Protein AF-A0A932GTI8-F1 (afdb_monomer_lite)

Structure (mmCIF, N/CA/C/O backbone):
data_AF-A0A932GTI8-F1
#
_entry.id   AF-A0A932GTI8-F1
#
loop_
_atom_site.group_PDB
_atom_site.id
_atom_site.type_symbol
_atom_site.label_atom_id
_atom_site.label_alt_id
_atom_site.label_comp_id
_atom_site.label_asym_id
_atom_site.label_entity_id
_atom_site.label_seq_id
_atom_site.pdbx_PDB_ins_code
_atom_site.Cartn_x
_atom_site.Cartn_y
_atom_site.Cartn_z
_atom_site.occupancy
_atom_site.B_iso_or_equiv
_atom_site.auth_seq_id
_atom_site.auth_comp_id
_atom_site.auth_asym_id
_atom_site.auth_atom_id
_atom_site.pdbx_PDB_model_num
ATOM 1 N N . MET A 1 1 ? 5.770 -24.944 15.944 1.00 31.95 1 MET A N 1
ATOM 2 C CA . MET A 1 1 ? 4.988 -23.757 15.539 1.00 31.95 1 MET A CA 1
ATOM 3 C C . MET A 1 1 ? 5.598 -23.236 14.241 1.00 31.95 1 MET A C 1
ATOM 5 O O . MET A 1 1 ? 6.690 -22.688 14.279 1.00 31.95 1 MET A O 1
ATOM 9 N N . LYS A 1 2 ? 5.004 -23.539 13.079 1.00 29.08 2 LYS A N 1
ATOM 10 C CA . LYS A 1 2 ? 5.486 -22.995 11.799 1.00 29.08 2 LYS A CA 1
ATOM 11 C C . LYS A 1 2 ? 4.973 -21.563 11.704 1.00 29.08 2 LYS A C 1
ATOM 13 O O . LYS A 1 2 ? 3.765 -21.362 11.629 1.00 29.08 2 LYS A O 1
ATOM 18 N N . ILE A 1 3 ? 5.877 -20.590 11.755 1.00 31.95 3 ILE A N 1
ATOM 19 C CA . ILE A 1 3 ? 5.558 -19.204 11.418 1.00 31.95 3 ILE A CA 1
ATOM 20 C C . ILE A 1 3 ? 5.175 -19.218 9.934 1.00 31.95 3 ILE A C 1
ATOM 22 O O . ILE A 1 3 ? 6.024 -19.435 9.071 1.00 31.95 3 ILE A O 1
ATOM 26 N N . LEU A 1 4 ? 3.881 -19.082 9.636 1.00 39.16 4 LEU A N 1
ATOM 27 C CA . LEU A 1 4 ? 3.421 -18.795 8.284 1.00 39.16 4 LEU A CA 1
ATOM 28 C C . LEU A 1 4 ? 3.879 -17.366 7.994 1.00 39.16 4 LEU A C 1
ATOM 30 O O . LEU A 1 4 ? 3.321 -16.421 8.546 1.00 39.16 4 LEU A O 1
ATOM 34 N N . ASN A 1 5 ? 4.926 -17.217 7.183 1.00 39.28 5 ASN A N 1
ATOM 35 C CA . ASN A 1 5 ? 5.384 -15.932 6.654 1.00 39.28 5 ASN A CA 1
ATOM 36 C C . ASN A 1 5 ? 4.326 -15.404 5.665 1.00 39.28 5 ASN A C 1
ATOM 38 O O . ASN A 1 5 ? 4.548 -15.335 4.460 1.00 39.28 5 ASN A O 1
ATOM 42 N N . ASN A 1 6 ? 3.135 -15.069 6.163 1.00 46.44 6 ASN A N 1
ATOM 43 C CA . ASN A 1 6 ? 2.129 -14.343 5.402 1.00 46.44 6 ASN A CA 1
ATOM 44 C C . ASN A 1 6 ? 2.555 -12.869 5.356 1.00 46.44 6 ASN A C 1
ATOM 46 O O . ASN A 1 6 ? 1.944 -12.007 5.984 1.00 46.44 6 ASN A O 1
ATOM 50 N N . ASN A 1 7 ? 3.606 -12.594 4.578 1.00 58.12 7 ASN A N 1
ATOM 51 C CA . ASN A 1 7 ? 4.022 -11.265 4.116 1.00 58.12 7 ASN A CA 1
ATOM 52 C C . ASN A 1 7 ? 3.004 -10.703 3.098 1.00 58.12 7 ASN A C 1
ATOM 54 O O . ASN A 1 7 ? 3.371 -10.225 2.028 1.00 58.12 7 ASN A O 1
ATOM 58 N N . ASN A 1 8 ? 1.707 -10.815 3.390 1.00 73.12 8 ASN A N 1
ATOM 59 C CA . ASN A 1 8 ? 0.638 -10.424 2.468 1.00 73.12 8 ASN A CA 1
ATOM 60 C C . ASN A 1 8 ? 0.228 -8.958 2.629 1.00 73.12 8 ASN A C 1
ATOM 62 O O . ASN A 1 8 ? -0.602 -8.479 1.862 1.00 73.12 8 ASN A O 1
ATOM 66 N N . TYR A 1 9 ? 0.787 -8.257 3.615 1.00 81.25 9 TYR A N 1
ATOM 67 C CA . TYR A 1 9 ? 0.527 -6.847 3.846 1.00 81.25 9 TYR A CA 1
ATOM 68 C C . TYR A 1 9 ? 1.812 -6.109 4.224 1.00 81.25 9 TYR A C 1
ATOM 70 O O . TYR A 1 9 ? 2.711 -6.685 4.842 1.00 81.25 9 TYR A O 1
ATOM 78 N N . VAL A 1 10 ? 1.876 -4.827 3.880 1.00 82.50 10 VAL A N 1
ATOM 79 C CA . VAL A 1 10 ? 2.902 -3.897 4.363 1.00 82.50 10 VAL A CA 1
ATOM 80 C C . VAL A 1 10 ? 2.300 -2.939 5.375 1.00 82.50 10 VAL A C 1
ATOM 82 O O . VAL A 1 10 ? 1.094 -2.691 5.373 1.00 82.50 10 VAL A O 1
ATOM 85 N N . LYS A 1 11 ? 3.130 -2.427 6.282 1.00 86.06 11 LYS A N 1
ATOM 86 C CA . LYS A 1 11 ? 2.702 -1.438 7.269 1.00 86.06 11 LYS A CA 1
ATOM 87 C C . LYS A 1 11 ? 3.105 -0.056 6.796 1.00 86.06 11 LYS A C 1
ATOM 89 O O . LYS A 1 11 ? 4.285 0.182 6.573 1.00 86.06 11 LYS A O 1
ATOM 94 N N . VAL A 1 12 ? 2.138 0.845 6.708 1.00 84.19 12 VAL A N 1
ATOM 95 C CA . VAL A 1 12 ? 2.373 2.252 6.371 1.00 84.19 12 VAL A CA 1
ATOM 96 C C . VAL A 1 12 ? 1.675 3.119 7.397 1.00 84.19 12 VAL A C 1
ATOM 98 O O . VAL A 1 12 ? 0.561 2.824 7.828 1.00 84.19 12 VAL A O 1
ATOM 101 N N . THR A 1 13 ? 2.332 4.196 7.798 1.00 88.25 13 THR A N 1
ATOM 102 C CA . THR A 1 13 ? 1.741 5.190 8.689 1.00 88.25 13 THR A CA 1
ATOM 103 C C . THR A 1 13 ? 1.047 6.252 7.849 1.00 88.25 13 THR A C 1
ATOM 105 O O . THR A 1 13 ? 1.680 6.886 7.009 1.00 88.25 13 THR A O 1
ATOM 108 N N . CYS A 1 14 ? -0.250 6.458 8.075 1.00 89.19 14 CYS A N 1
ATOM 109 C CA . CYS A 1 14 ? -1.000 7.516 7.405 1.00 89.19 14 CYS A CA 1
ATOM 110 C C . CYS A 1 14 ? -0.490 8.898 7.829 1.00 89.19 14 CYS A C 1
ATOM 112 O O . CYS A 1 14 ? -0.530 9.220 9.017 1.00 89.19 14 CYS A O 1
ATOM 114 N N . ILE A 1 15 ? -0.115 9.746 6.869 1.00 88.06 15 ILE A N 1
ATOM 115 C CA . ILE A 1 15 ? 0.376 11.108 7.147 1.00 88.06 15 ILE A CA 1
ATOM 116 C C . ILE A 1 15 ? -0.687 12.042 7.749 1.00 88.06 15 ILE A C 1
ATOM 118 O O . ILE A 1 15 ? -0.347 13.011 8.419 1.00 88.06 15 ILE A O 1
ATOM 122 N N . HIS A 1 16 ? -1.976 11.757 7.529 1.00 89.69 16 HIS A N 1
ATOM 123 C CA . HIS A 1 16 ? -3.078 12.625 7.967 1.00 89.69 16 HIS A CA 1
ATOM 124 C C . HIS A 1 16 ? -3.502 12.374 9.413 1.00 89.69 16 HIS A C 1
ATOM 126 O O . HIS A 1 16 ? -3.896 13.299 10.114 1.00 89.69 16 HIS A O 1
ATOM 132 N N . CYS A 1 17 ? -3.476 11.115 9.854 1.00 91.88 17 CYS A N 1
ATOM 133 C CA . CYS A 1 17 ? -4.021 10.713 11.156 1.00 91.88 17 CYS A CA 1
ATOM 134 C C . CYS A 1 17 ? -3.070 9.850 11.994 1.00 91.88 17 CYS A C 1
ATOM 136 O O . CYS A 1 17 ? -3.468 9.360 13.049 1.00 91.88 17 CYS A O 1
ATOM 138 N N . ASN A 1 18 ? -1.837 9.626 11.525 1.00 91.31 18 ASN A N 1
ATOM 139 C CA . ASN A 1 18 ? -0.801 8.814 12.175 1.00 91.31 18 ASN A CA 1
ATOM 140 C C . ASN A 1 18 ? -1.220 7.371 12.510 1.00 91.31 18 ASN A C 1
ATOM 142 O O . ASN A 1 18 ? -0.565 6.686 13.293 1.00 91.31 18 ASN A O 1
ATOM 146 N N . SER A 1 19 ? -2.311 6.883 11.916 1.00 88.88 19 SER A N 1
ATOM 147 C CA . SER A 1 19 ? -2.759 5.503 12.088 1.00 88.88 19 SER A CA 1
ATOM 148 C C . SER A 1 19 ? -1.863 4.553 11.297 1.00 88.88 19 SER A C 1
ATOM 150 O O . SER A 1 19 ? -1.508 4.838 10.152 1.00 88.88 19 SER A O 1
ATOM 152 N N . ILE A 1 20 ? -1.523 3.412 11.898 1.00 89.19 20 ILE A N 1
ATOM 153 C CA . ILE A 1 20 ? -0.771 2.343 11.234 1.00 89.19 20 ILE A CA 1
ATOM 154 C C . ILE A 1 20 ? -1.750 1.515 10.401 1.00 89.19 20 ILE A C 1
ATOM 156 O O . ILE A 1 20 ? -2.669 0.897 10.937 1.00 89.19 20 ILE A O 1
ATOM 160 N N . LEU A 1 21 ? -1.538 1.498 9.090 1.00 85.75 21 LEU A N 1
ATOM 161 C CA . LEU A 1 21 ? -2.352 0.789 8.112 1.00 85.75 21 LEU A CA 1
ATOM 162 C C . LEU A 1 21 ? -1.654 -0.502 7.698 1.00 85.75 21 LEU A C 1
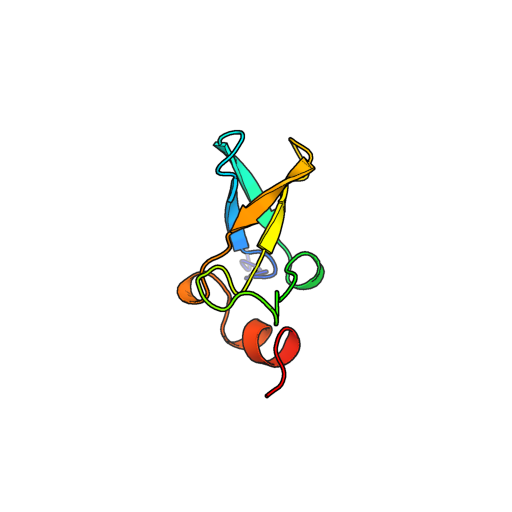ATOM 164 O O . LEU A 1 21 ? -0.479 -0.486 7.338 1.00 85.75 21 LEU A O 1
ATOM 168 N N . GLY A 1 22 ? -2.386 -1.615 7.728 1.00 87.00 22 GLY A N 1
ATOM 169 C CA . GLY A 1 22 ? -1.988 -2.832 7.028 1.00 87.00 22 GLY A CA 1
ATOM 170 C C . GLY A 1 22 ? -2.509 -2.773 5.598 1.00 87.00 22 GLY A C 1
ATOM 171 O O . GLY A 1 22 ? -3.708 -2.931 5.390 1.00 87.00 22 GLY A O 1
ATOM 172 N N . ILE A 1 23 ? -1.624 -2.518 4.641 1.00 85.31 23 ILE A N 1
ATOM 173 C CA . ILE A 1 23 ? -1.962 -2.360 3.226 1.00 85.31 23 ILE A CA 1
ATOM 174 C C . ILE A 1 23 ? -1.724 -3.675 2.500 1.00 85.31 23 ILE A C 1
ATOM 176 O O . ILE A 1 23 ? -0.615 -4.216 2.548 1.00 85.31 23 ILE A O 1
ATOM 180 N N . TYR A 1 24 ? -2.730 -4.153 1.775 1.00 87.38 24 TYR A N 1
ATOM 181 C CA . TYR A 1 24 ? -2.571 -5.255 0.837 1.00 87.38 24 TYR A CA 1
ATOM 182 C C . TYR A 1 24 ? -2.295 -4.709 -0.560 1.00 87.38 24 TYR A C 1
ATOM 184 O O . TYR A 1 24 ? -2.685 -3.597 -0.900 1.00 87.38 24 TYR A O 1
ATOM 192 N N . LYS A 1 25 ? -1.693 -5.536 -1.413 1.00 83.88 25 LYS A N 1
ATOM 193 C CA . LYS A 1 25 ? -1.407 -5.202 -2.814 1.00 83.88 25 LYS A CA 1
ATOM 194 C C . LYS A 1 25 ? -2.573 -4.515 -3.541 1.00 83.88 25 LYS A C 1
ATOM 196 O O . LYS A 1 25 ? -2.366 -3.541 -4.245 1.00 83.88 25 LYS A O 1
ATOM 201 N N . LYS A 1 26 ? -3.793 -5.029 -3.357 1.00 84.00 26 LYS A N 1
ATOM 202 C CA . LYS A 1 26 ? -5.025 -4.539 -4.001 1.00 84.00 26 LYS A CA 1
ATOM 203 C C . LYS A 1 26 ? -5.437 -3.121 -3.585 1.00 84.00 26 LYS A C 1
ATOM 205 O O . LYS A 1 26 ? -6.259 -2.522 -4.264 1.00 84.00 26 LYS A O 1
ATOM 210 N N . ASP A 1 27 ? -4.936 -2.644 -2.447 1.00 84.81 27 ASP A N 1
ATOM 211 C CA . ASP A 1 27 ? -5.285 -1.339 -1.887 1.00 84.81 27 ASP A CA 1
ATOM 212 C C . ASP A 1 27 ? -4.310 -0.250 -2.374 1.00 84.81 27 ASP A C 1
ATOM 214 O O . ASP A 1 27 ? -4.547 0.936 -2.156 1.00 84.81 27 ASP A O 1
ATOM 218 N N . ILE A 1 28 ? -3.203 -0.651 -3.013 1.00 85.75 28 ILE A N 1
ATOM 219 C CA . ILE A 1 28 ? -2.218 0.259 -3.592 1.00 85.75 28 ILE A CA 1
ATOM 220 C C . ILE A 1 28 ? -2.676 0.644 -4.994 1.00 85.75 28 ILE A C 1
ATOM 222 O O . ILE A 1 28 ? -2.855 -0.212 -5.861 1.00 85.75 28 ILE A O 1
ATOM 226 N N . HIS A 1 29 ? -2.804 1.943 -5.218 1.00 83.75 29 HIS A N 1
ATOM 227 C CA . HIS A 1 29 ? -3.101 2.524 -6.516 1.00 83.75 29 HIS A CA 1
ATOM 228 C C . HIS A 1 29 ? -1.841 3.174 -7.080 1.00 83.75 29 HIS A C 1
ATOM 230 O O . HIS A 1 29 ? -1.204 3.973 -6.393 1.00 83.75 29 HIS A O 1
ATOM 236 N N . TRP A 1 30 ? -1.484 2.827 -8.318 1.00 81.19 30 TRP A N 1
ATOM 237 C CA . TRP A 1 30 ? -0.439 3.526 -9.060 1.00 81.19 30 TRP A CA 1
ATOM 238 C C . TRP A 1 30 ? -1.030 4.770 -9.726 1.00 81.19 30 TRP A C 1
ATOM 240 O O . TRP A 1 30 ? -2.048 4.690 -10.415 1.00 81.19 30 TRP A O 1
ATOM 250 N N . ASN A 1 31 ? -0.421 5.924 -9.476 1.00 76.06 31 ASN A N 1
ATOM 251 C CA . ASN A 1 31 ? -0.805 7.198 -10.059 1.00 76.06 31 ASN A CA 1
ATOM 252 C C . ASN A 1 31 ? 0.128 7.525 -11.232 1.00 76.06 31 ASN A C 1
ATOM 254 O O . ASN A 1 31 ? 1.159 8.175 -11.064 1.00 76.06 31 ASN A O 1
ATOM 258 N N . GLU A 1 32 ? -0.265 7.096 -12.433 1.00 66.62 32 GLU A N 1
ATOM 259 C CA . GLU A 1 32 ? 0.478 7.319 -13.685 1.00 66.62 32 GLU A CA 1
ATOM 260 C C . GLU A 1 32 ? 0.717 8.808 -14.004 1.00 66.62 32 GLU A C 1
ATOM 262 O O . GLU A 1 32 ? 1.648 9.154 -14.729 1.00 66.62 32 GLU A O 1
ATOM 267 N N . MET A 1 33 ? -0.099 9.714 -13.452 1.00 65.94 33 MET A N 1
ATOM 268 C CA . MET A 1 33 ? -0.011 11.158 -13.702 1.00 65.94 33 MET A CA 1
ATOM 269 C C . MET A 1 33 ? 0.911 11.900 -12.721 1.00 65.94 33 MET A C 1
ATOM 271 O O . MET A 1 33 ? 1.112 13.113 -12.856 1.00 65.94 33 MET A O 1
ATOM 275 N N . ALA A 1 34 ? 1.487 11.211 -11.732 1.00 61.44 34 ALA A N 1
ATOM 276 C CA . ALA A 1 34 ? 2.326 11.821 -10.706 1.00 61.44 34 ALA A CA 1
ATOM 277 C C . ALA A 1 34 ? 3.74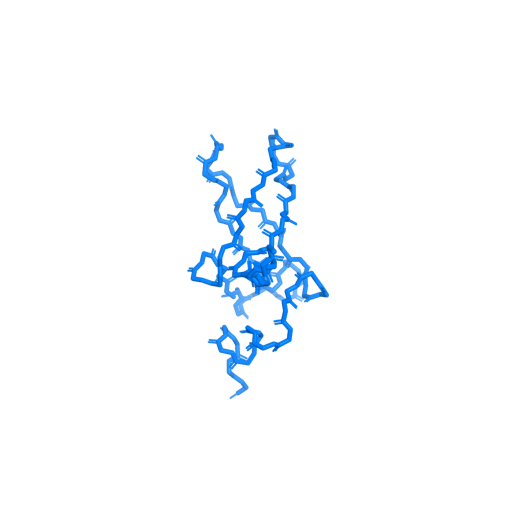5 12.131 -11.222 1.00 61.44 34 ALA A C 1
ATOM 279 O O . ALA A 1 34 ? 4.727 11.502 -10.842 1.00 61.44 34 ALA A O 1
ATOM 280 N N . HIS A 1 35 ? 3.897 13.181 -12.034 1.00 54.00 35 HIS A N 1
ATOM 281 C CA . HIS A 1 35 ? 5.206 13.639 -12.526 1.00 54.00 35 HIS A CA 1
ATOM 282 C C . HIS A 1 35 ? 6.191 14.107 -11.424 1.00 54.00 35 HIS A C 1
ATOM 284 O O . HIS A 1 35 ? 7.343 14.407 -11.740 1.00 54.00 35 HIS A O 1
ATOM 290 N N . ARG A 1 36 ? 5.771 14.231 -10.149 1.00 53.56 36 ARG A N 1
ATOM 291 C CA . ARG A 1 36 ? 6.601 14.753 -9.036 1.00 53.56 36 ARG A CA 1
ATOM 292 C C . ARG A 1 36 ? 6.344 14.123 -7.648 1.00 53.56 36 ARG A C 1
ATOM 294 O O . ARG A 1 36 ? 6.567 14.798 -6.646 1.00 53.56 36 ARG A O 1
ATOM 301 N N . SER A 1 37 ? 6.006 12.833 -7.580 1.00 54.25 37 SER A N 1
ATOM 302 C CA . SER A 1 37 ? 5.632 12.063 -6.362 1.00 54.25 37 SER A CA 1
ATOM 303 C C . SER A 1 37 ? 4.157 12.192 -5.953 1.00 54.25 37 SER A C 1
ATOM 305 O O . SER A 1 37 ? 3.598 13.279 -6.105 1.00 54.25 37 SER A O 1
ATOM 307 N N . PRO A 1 38 ? 3.548 11.149 -5.357 1.00 59.47 38 PRO A N 1
ATOM 308 C CA . PRO A 1 38 ? 4.006 9.762 -5.248 1.00 59.47 38 PRO A CA 1
ATOM 309 C C . PRO A 1 38 ? 3.485 8.884 -6.381 1.00 59.47 38 PRO A C 1
ATOM 311 O O . PRO A 1 38 ? 2.357 9.043 -6.832 1.00 59.47 38 PRO A O 1
ATOM 314 N N . GLU A 1 39 ? 4.277 7.897 -6.787 1.00 72.50 39 GLU A N 1
ATOM 315 C CA . GLU A 1 39 ? 3.819 6.896 -7.753 1.00 72.50 39 GLU A CA 1
ATOM 316 C C . GLU A 1 39 ? 2.731 6.001 -7.150 1.00 72.50 39 GLU A C 1
ATOM 318 O O . GLU A 1 39 ? 1.840 5.568 -7.865 1.00 72.50 39 GLU A O 1
ATOM 323 N N . PHE A 1 40 ? 2.756 5.746 -5.838 1.00 83.31 40 PHE A N 1
ATOM 324 C CA . PHE A 1 40 ? 1.833 4.817 -5.194 1.00 83.31 40 PHE A CA 1
ATOM 325 C C . PHE A 1 40 ? 1.109 5.460 -4.019 1.00 83.31 40 PHE A C 1
ATOM 327 O O . PHE A 1 40 ? 1.722 6.037 -3.118 1.00 83.31 40 PHE A O 1
ATOM 334 N N . GLU A 1 41 ? -0.208 5.307 -3.997 1.00 87.88 41 GLU A N 1
ATOM 335 C CA . GLU A 1 41 ? -1.067 5.854 -2.957 1.00 87.88 41 GLU A CA 1
ATOM 336 C C . GLU A 1 41 ? -2.019 4.784 -2.424 1.00 87.88 41 GLU A C 1
ATOM 338 O O . GLU A 1 41 ? -2.453 3.883 -3.144 1.00 87.88 41 GLU A O 1
ATOM 343 N N . VAL A 1 42 ? -2.380 4.899 -1.149 1.00 88.75 42 VAL A N 1
ATOM 344 C CA . VAL A 1 42 ? -3.439 4.096 -0.532 1.00 88.75 42 VAL A CA 1
ATOM 345 C C . VAL A 1 42 ? -4.452 5.009 0.142 1.00 88.75 42 VAL A C 1
ATOM 347 O O . VAL A 1 42 ? -4.108 6.053 0.707 1.00 88.75 42 VAL A O 1
ATOM 350 N N . LYS A 1 43 ? -5.713 4.586 0.158 1.00 89.56 43 LYS A N 1
ATOM 351 C CA . LYS A 1 43 ? -6.735 5.235 0.973 1.00 89.56 43 LYS A CA 1
ATOM 352 C C . LYS A 1 43 ? -6.649 4.752 2.419 1.00 89.56 43 LYS A C 1
ATOM 354 O O . LYS A 1 43 ? -6.828 3.571 2.711 1.00 89.56 43 LYS A O 1
ATOM 359 N N . CYS A 1 44 ? -6.433 5.674 3.348 1.00 90.69 44 CYS A N 1
ATOM 360 C CA . CYS A 1 44 ? -6.475 5.381 4.771 1.00 90.69 44 CYS A CA 1
ATOM 361 C C . CYS A 1 44 ? -7.885 4.947 5.191 1.00 90.69 44 CYS A C 1
ATOM 363 O O . CYS A 1 44 ? -8.830 5.729 5.107 1.00 90.69 44 CYS A O 1
ATOM 365 N N . ALA A 1 45 ? -8.030 3.730 5.716 1.00 86.56 45 ALA A N 1
ATOM 366 C CA . ALA A 1 45 ? -9.318 3.237 6.208 1.00 86.56 45 ALA A CA 1
ATOM 367 C C . ALA A 1 45 ? -9.817 3.979 7.465 1.00 86.56 45 ALA A C 1
ATOM 369 O O . ALA A 1 45 ? -11.012 3.965 7.742 1.00 86.56 45 ALA A O 1
ATOM 370 N N . ALA A 1 46 ? -8.919 4.628 8.218 1.00 89.19 46 ALA A N 1
ATOM 371 C CA . ALA A 1 46 ? -9.266 5.330 9.453 1.00 89.19 46 ALA A CA 1
ATOM 372 C 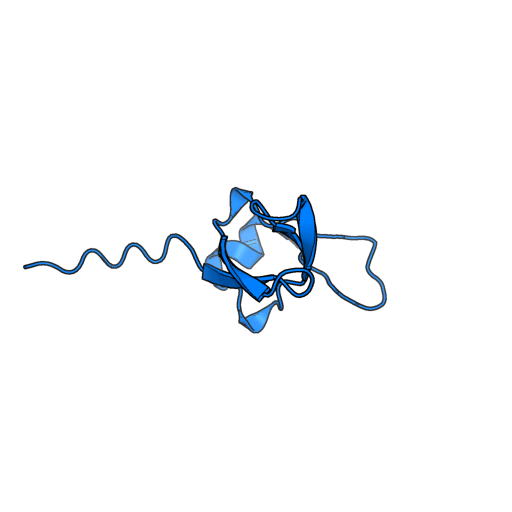C . ALA A 1 46 ? -9.797 6.752 9.207 1.00 89.19 46 ALA A C 1
ATOM 374 O O . ALA A 1 46 ? -10.819 7.128 9.769 1.00 89.19 46 ALA A O 1
ATOM 375 N N . CYS A 1 47 ? -9.117 7.546 8.372 1.00 91.38 47 CYS A N 1
ATOM 376 C CA . CYS A 1 47 ? -9.491 8.944 8.115 1.00 91.38 47 CYS A CA 1
ATOM 377 C C . CYS A 1 47 ? -10.027 9.202 6.701 1.00 91.38 47 CYS A C 1
ATOM 379 O O . CYS A 1 47 ? -10.455 10.312 6.405 1.00 91.38 47 CYS A O 1
ATOM 381 N N . GLY A 1 48 ? -9.970 8.213 5.806 1.00 89.31 48 GLY A N 1
ATOM 382 C CA . GLY A 1 48 ? -10.382 8.348 4.408 1.00 89.31 48 GLY A CA 1
ATOM 383 C C . GLY A 1 48 ? -9.408 9.123 3.514 1.00 89.31 48 GLY A C 1
ATOM 384 O O . GLY A 1 48 ? -9.628 9.153 2.305 1.00 89.31 48 GLY A O 1
ATOM 385 N N . GLY A 1 49 ? -8.353 9.724 4.074 1.00 87.69 49 GLY A N 1
ATOM 386 C CA . GLY A 1 49 ? -7.339 10.469 3.325 1.00 87.69 49 GLY A CA 1
ATOM 387 C C . GLY A 1 49 ? -6.416 9.563 2.510 1.00 87.69 49 GLY A C 1
ATOM 388 O O . GLY A 1 49 ? -6.128 8.436 2.917 1.00 87.69 49 GLY A O 1
ATOM 389 N N . MET A 1 50 ? -5.932 10.062 1.374 1.00 88.12 50 MET A N 1
ATOM 390 C CA . MET A 1 50 ? -4.908 9.382 0.577 1.00 88.12 50 MET A CA 1
ATOM 391 C C . MET A 1 50 ? -3.542 9.584 1.228 1.00 88.12 50 MET A C 1
ATOM 393 O O . MET A 1 50 ? -3.180 10.712 1.570 1.00 88.12 50 MET A O 1
ATOM 397 N N . THR A 1 51 ? -2.798 8.501 1.429 1.00 87.25 51 THR A N 1
ATOM 398 C CA . THR A 1 51 ? -1.425 8.555 1.931 1.00 87.25 51 THR A CA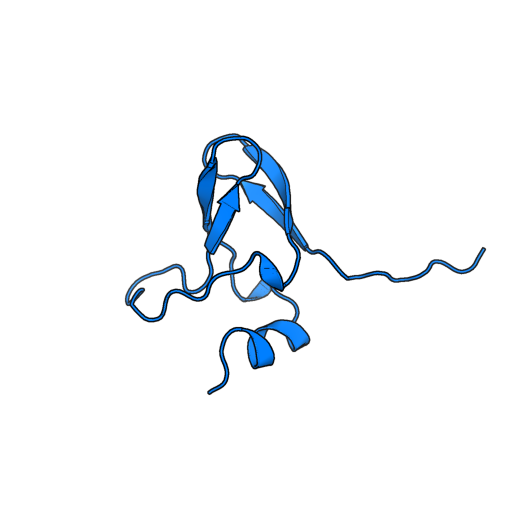 1
ATOM 399 C C . THR A 1 51 ? -0.482 7.920 0.926 1.00 87.25 51 THR A C 1
ATOM 401 O O . THR A 1 51 ? -0.792 6.903 0.307 1.00 87.25 51 THR A O 1
ATOM 404 N N . GLU A 1 52 ? 0.680 8.539 0.794 1.00 86.19 52 GLU A N 1
ATOM 405 C CA . GLU A 1 52 ? 1.773 8.063 -0.036 1.00 86.19 52 GLU A CA 1
ATOM 406 C C . GLU A 1 52 ? 2.338 6.741 0.495 1.00 86.19 52 GLU A C 1
ATOM 408 O O . GLU A 1 52 ? 2.505 6.559 1.707 1.00 86.19 52 GLU A O 1
ATOM 413 N N . VAL A 1 53 ? 2.675 5.847 -0.433 1.00 83.38 53 VAL A N 1
ATOM 414 C CA . VAL A 1 53 ? 3.477 4.649 -0.195 1.00 83.38 53 VAL A CA 1
ATOM 415 C C . VAL A 1 53 ? 4.735 4.761 -1.047 1.00 83.38 53 VAL A C 1
ATOM 417 O O . VAL A 1 53 ? 4.666 4.878 -2.269 1.00 83.38 53 VAL A O 1
ATOM 420 N N . LYS A 1 54 ? 5.912 4.722 -0.421 1.00 77.88 54 LYS A N 1
ATOM 421 C CA . LYS A 1 54 ? 7.166 4.822 -1.171 1.00 77.88 54 LYS A CA 1
ATOM 422 C C . LYS A 1 54 ? 7.473 3.488 -1.839 1.00 77.88 54 LYS A C 1
ATOM 424 O O . LYS A 1 54 ? 7.330 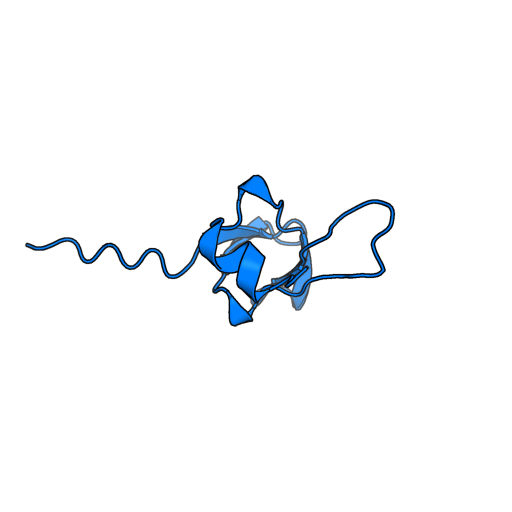2.433 -1.227 1.00 77.88 54 LYS A O 1
ATOM 429 N N . GLN A 1 55 ? 7.979 3.531 -3.068 1.00 77.69 55 GLN A N 1
ATOM 430 C CA . GLN A 1 55 ? 8.347 2.335 -3.832 1.00 77.69 55 GLN A CA 1
ATOM 431 C C . GLN A 1 55 ? 9.260 1.347 -3.063 1.00 77.69 55 GLN A C 1
ATOM 433 O O . GLN A 1 55 ? 9.001 0.146 -3.149 1.00 77.69 55 GLN A O 1
ATOM 438 N N . PRO A 1 56 ? 10.272 1.778 -2.270 1.00 78.31 56 PRO A N 1
ATOM 439 C CA . PRO A 1 56 ? 11.100 0.857 -1.482 1.00 78.31 56 PRO A CA 1
ATOM 440 C C . PRO A 1 56 ? 10.338 0.088 -0.395 1.00 78.31 56 PRO A C 1
ATOM 442 O O . PRO A 1 56 ? 10.789 -0.982 0.011 1.00 78.31 56 PRO A O 1
ATOM 445 N N . ASP A 1 57 ? 9.200 0.618 0.063 1.00 78.44 57 ASP A N 1
ATOM 446 C CA . ASP A 1 57 ? 8.347 -0.011 1.075 1.00 78.44 57 ASP A CA 1
ATOM 447 C C . ASP A 1 57 ? 7.389 -1.043 0.453 1.00 78.44 57 ASP A C 1
ATOM 449 O O . ASP A 1 57 ? 6.776 -1.839 1.167 1.00 78.44 57 ASP A O 1
ATOM 453 N N . ILE A 1 58 ? 7.269 -1.064 -0.881 1.00 80.75 58 ILE A N 1
ATOM 454 C CA . ILE A 1 58 ? 6.444 -2.016 -1.625 1.00 80.75 58 ILE A CA 1
ATOM 455 C C . ILE A 1 58 ? 7.291 -3.248 -1.981 1.00 80.75 58 ILE A C 1
ATOM 457 O O . ILE A 1 58 ? 8.381 -3.120 -2.549 1.00 80.75 58 ILE A O 1
ATOM 461 N N . PRO A 1 59 ? 6.810 -4.478 -1.721 1.00 84.75 59 PRO A N 1
ATOM 462 C CA . PRO A 1 59 ? 7.515 -5.683 -2.129 1.00 84.75 59 PRO A CA 1
ATOM 463 C C . PRO A 1 59 ? 7.722 -5.702 -3.648 1.00 84.75 59 PRO A C 1
ATOM 465 O O . PRO A 1 59 ? 6.772 -5.539 -4.410 1.00 84.75 59 PRO A O 1
ATOM 468 N N . LYS A 1 60 ? 8.945 -5.992 -4.112 1.00 80.06 60 LYS A N 1
ATOM 469 C CA . LYS A 1 60 ? 9.274 -6.036 -5.554 1.00 80.06 60 LYS A CA 1
ATOM 470 C C . LYS A 1 60 ? 8.350 -6.937 -6.380 1.00 80.06 60 LYS A C 1
ATOM 472 O O . LYS A 1 60 ? 8.110 -6.658 -7.548 1.00 80.06 60 LYS A O 1
ATOM 477 N N . ALA A 1 61 ? 7.840 -8.012 -5.775 1.00 81.44 61 ALA A N 1
ATOM 478 C CA . ALA A 1 61 ? 6.870 -8.900 -6.409 1.00 81.44 61 ALA A CA 1
ATOM 479 C C . ALA A 1 61 ? 5.565 -8.171 -6.771 1.00 81.44 61 ALA A C 1
ATOM 481 O O . ALA A 1 61 ? 5.003 -8.440 -7.823 1.00 81.44 61 ALA A O 1
ATOM 482 N N . TRP A 1 62 ? 5.121 -7.226 -5.936 1.00 84.38 62 TRP A N 1
ATOM 483 C CA . TRP A 1 62 ? 3.902 -6.455 -6.166 1.00 84.38 62 TRP A CA 1
ATOM 484 C C . TRP A 1 62 ? 4.096 -5.372 -7.220 1.00 84.38 62 TRP A C 1
ATOM 486 O O . TRP A 1 62 ? 3.181 -5.140 -7.999 1.00 84.38 62 TRP A O 1
ATOM 496 N N . LEU A 1 63 ? 5.276 -4.740 -7.277 1.00 77.50 63 LEU A N 1
ATOM 497 C CA . LEU A 1 63 ? 5.555 -3.659 -8.231 1.00 77.50 63 LEU A CA 1
ATOM 498 C C . LEU A 1 63 ? 5.265 -4.077 -9.678 1.00 77.50 63 LEU A C 1
ATOM 500 O O . LEU A 1 63 ? 4.553 -3.364 -10.371 1.00 77.50 63 LEU A O 1
ATOM 504 N N . ARG A 1 64 ? 5.706 -5.275 -10.088 1.00 74.00 64 ARG A N 1
ATOM 505 C CA . ARG A 1 64 ? 5.459 -5.823 -11.438 1.00 74.00 64 ARG A CA 1
ATOM 506 C C . ARG A 1 64 ? 3.985 -6.032 -11.775 1.00 74.00 64 ARG A C 1
ATOM 508 O O . ARG A 1 64 ? 3.632 -6.164 -12.937 1.00 74.00 64 ARG A O 1
ATOM 515 N N . GLU A 1 65 ? 3.147 -6.164 -10.758 1.00 75.00 65 GLU A N 1
ATOM 516 C CA . GLU A 1 65 ? 1.732 -6.468 -10.922 1.00 75.00 65 GLU A CA 1
ATOM 517 C C . GLU A 1 65 ? 0.839 -5.230 -10.740 1.00 75.00 65 GLU A C 1
ATOM 519 O O . GLU A 1 65 ? -0.299 -5.242 -11.195 1.00 75.00 65 GLU A O 1
ATOM 524 N N . ILE A 1 66 ? 1.326 -4.199 -10.041 1.00 75.06 66 ILE A N 1
ATOM 525 C CA . ILE A 1 66 ? 0.636 -2.913 -9.842 1.00 75.06 66 ILE A CA 1
ATOM 526 C C . ILE A 1 66 ? 0.992 -1.934 -10.977 1.00 75.06 66 ILE A C 1
ATOM 528 O O . ILE A 1 66 ? 0.140 -1.165 -11.405 1.00 75.06 66 ILE A O 1
ATOM 532 N N . CYS A 1 67 ? 2.233 -1.984 -11.465 1.00 68.00 67 CYS A N 1
ATOM 533 C CA . CYS A 1 67 ? 2.771 -1.174 -12.555 1.00 68.00 67 CYS A CA 1
ATOM 534 C C . CYS A 1 67 ? 3.475 -2.118 -13.548 1.00 68.00 67 CYS A C 1
ATOM 536 O O . CYS A 1 67 ? 4.689 -2.322 -13.449 1.00 68.00 67 CYS A O 1
ATOM 538 N N . PRO A 1 68 ? 2.724 -2.797 -14.433 1.00 60.66 68 PRO A N 1
ATOM 539 C CA . PRO A 1 68 ? 3.331 -3.524 -15.539 1.00 60.66 68 PRO A CA 1
ATOM 540 C C . PRO A 1 68 ? 3.954 -2.502 -16.502 1.00 60.66 68 PRO A C 1
ATOM 542 O O . PRO A 1 68 ? 3.246 -1.610 -16.958 1.00 60.66 68 PRO A O 1
ATOM 545 N N . ASP A 1 69 ? 5.265 -2.609 -16.746 1.00 56.62 69 ASP A N 1
ATOM 546 C CA . ASP A 1 69 ? 5.981 -1.867 -17.804 1.00 56.62 69 ASP A CA 1
ATOM 547 C C . ASP A 1 69 ? 5.226 -1.867 -19.150 1.00 56.62 69 ASP A C 1
ATOM 549 O O . ASP A 1 69 ? 4.680 -2.937 -19.526 1.00 56.62 69 ASP A O 1
#

Secondary structure (DSSP, 8-state):
--------EEEEE-TTT-PEEEEEGGGEEE-TT-TTS-SEEEE-TTT--EEEE-GGGS-HHHHHHHS--

Radius of gyration: 12.83 Å; chains: 1; bounding box: 22×38×33 Å

Fo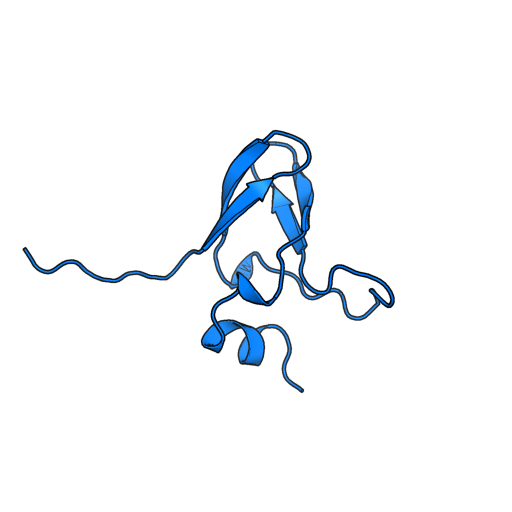ldseek 3Di:
DDPPPCPQFFWDQAPPPRDTDTDGLVQWAADPPCPDDDRIWGQDPPPRDIGGDHPVRDPPVSCCVNDPD

pLDDT: mean 76.12, std 15.98, range [29.08, 91.88]

Sequence (69 aa):
MKILNNNNYVKVTCIHCNSILGIYKKDIHWNEMAHRSPEFEVKCAACGGMTEVKQPDIPKAWLREICPD